Protein AF-A0A813GH06-F1 (afdb_monomer_lite)

Structure (mmCIF, N/CA/C/O backbone):
data_AF-A0A813GH06-F1
#
_entry.id   AF-A0A813GH06-F1
#
loop_
_atom_site.group_PDB
_atom_site.id
_atom_site.type_symbol
_atom_site.label_atom_id
_atom_site.label_alt_id
_atom_site.label_comp_id
_atom_site.label_asym_id
_atom_site.label_entity_id
_atom_site.label_seq_id
_atom_site.pdbx_PDB_ins_code
_atom_site.Cartn_x
_atom_site.Cartn_y
_atom_site.Cartn_z
_atom_site.occupancy
_atom_site.B_iso_or_equiv
_atom_site.auth_seq_id
_atom_site.auth_comp_id
_atom_site.auth_asym_id
_atom_site.auth_atom_id
_atom_site.pdbx_PDB_model_num
ATOM 1 N N . MET A 1 1 ? -14.524 3.754 -4.976 1.00 89.56 1 MET A N 1
ATOM 2 C CA . MET A 1 1 ? -13.277 3.703 -4.204 1.00 89.56 1 MET A CA 1
ATOM 3 C C . MET A 1 1 ? -13.580 4.084 -2.767 1.00 89.56 1 MET A C 1
ATOM 5 O O . MET A 1 1 ? -14.122 5.163 -2.551 1.00 89.56 1 MET A O 1
ATOM 9 N N . LEU A 1 2 ? -13.277 3.197 -1.826 1.00 97.12 2 LEU A N 1
ATOM 10 C CA . LEU A 1 2 ? -13.331 3.404 -0.381 1.00 97.12 2 LEU A CA 1
ATOM 11 C C . LEU A 1 2 ? -11.912 3.253 0.177 1.00 97.12 2 LEU A C 1
ATOM 13 O O . LEU A 1 2 ? -11.273 2.230 -0.055 1.00 97.12 2 LEU A O 1
ATOM 17 N N . ILE A 1 3 ? -11.426 4.262 0.897 1.00 98.00 3 ILE A N 1
ATOM 18 C CA . ILE A 1 3 ? -10.104 4.251 1.532 1.00 98.00 3 ILE A CA 1
ATOM 19 C C . ILE A 1 3 ? -10.302 4.424 3.034 1.00 98.00 3 ILE A C 1
ATOM 21 O O . ILE A 1 3 ? -10.991 5.350 3.460 1.00 98.00 3 ILE A O 1
ATOM 25 N N . GLU A 1 4 ? -9.705 3.537 3.818 1.00 98.44 4 GLU A N 1
ATOM 26 C CA . GLU A 1 4 ? -9.728 3.589 5.276 1.00 98.44 4 GLU A CA 1
ATOM 27 C C . GLU A 1 4 ? -8.446 4.232 5.810 1.00 98.44 4 GLU A C 1
ATOM 29 O O . GLU A 1 4 ? -7.352 3.681 5.669 1.00 98.44 4 GLU A O 1
ATOM 34 N N . ASP A 1 5 ? -8.576 5.379 6.475 1.00 98.12 5 ASP A N 1
ATOM 35 C CA . ASP A 1 5 ? -7.502 5.898 7.319 1.00 98.12 5 ASP A CA 1
ATOM 36 C C . ASP A 1 5 ? -7.519 5.156 8.659 1.00 98.12 5 ASP A C 1
ATOM 38 O O . ASP A 1 5 ? -8.422 5.322 9.479 1.00 98.12 5 ASP A O 1
ATOM 42 N N . THR A 1 6 ? -6.526 4.290 8.844 1.00 97.88 6 THR A N 1
ATOM 43 C CA . THR A 1 6 ? -6.404 3.384 9.990 1.00 97.88 6 THR A CA 1
ATOM 44 C C . THR A 1 6 ? -5.135 3.680 10.792 1.00 97.88 6 THR A C 1
ATOM 46 O O . THR A 1 6 ? -4.648 2.826 11.538 1.00 97.88 6 THR A O 1
ATOM 49 N N . CYS A 1 7 ? -4.572 4.889 10.653 1.00 97.62 7 CYS A N 1
ATOM 50 C CA . CYS A 1 7 ? -3.325 5.267 11.315 1.00 97.62 7 CYS A CA 1
ATOM 51 C C . CYS A 1 7 ? -3.410 5.034 12.831 1.00 97.62 7 CYS A C 1
ATOM 53 O O . CYS A 1 7 ? -2.582 4.331 13.407 1.00 97.62 7 CYS A O 1
ATOM 55 N N . GLU A 1 8 ? -4.477 5.508 13.466 1.00 97.50 8 GLU A N 1
ATOM 56 C CA . GLU A 1 8 ? -4.675 5.417 14.917 1.00 97.50 8 GLU A CA 1
ATOM 57 C C . GLU A 1 8 ? -5.495 4.194 15.358 1.00 97.50 8 GLU A C 1
ATOM 59 O O . GLU A 1 8 ? -6.055 4.184 16.450 1.00 97.50 8 GLU A O 1
ATOM 64 N N . SER A 1 9 ? -5.604 3.148 14.535 1.00 97.44 9 SER A N 1
ATOM 65 C CA . SER A 1 9 ? -6.446 1.991 14.878 1.00 97.44 9 SER A CA 1
ATOM 66 C C . SER A 1 9 ? -5.900 0.634 14.422 1.00 97.44 9 SER A C 1
ATOM 68 O O . SER A 1 9 ? -6.642 -0.343 14.298 1.00 97.44 9 SER A O 1
ATOM 70 N N . LEU A 1 10 ? -4.578 0.544 14.235 1.00 97.00 10 LEU A N 1
ATOM 71 C CA . LEU A 1 10 ? -3.884 -0.721 13.988 1.00 97.00 10 LEU A CA 1
ATOM 72 C C . LEU A 1 10 ? -4.191 -1.743 15.098 1.00 97.00 10 LEU A C 1
ATOM 74 O O . LEU A 1 10 ? -3.899 -1.513 16.269 1.00 97.00 10 LEU A O 1
ATOM 78 N N . GLY A 1 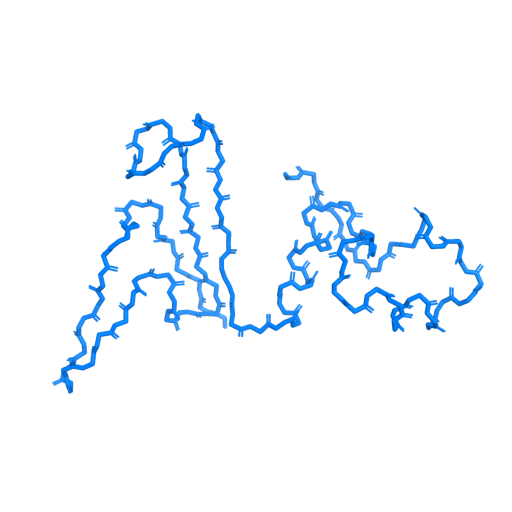11 ? -4.729 -2.899 14.707 1.00 96.12 11 GLY A N 1
ATOM 79 C CA . GLY A 1 11 ? -5.089 -3.989 15.622 1.00 96.12 11 GLY A CA 1
ATOM 80 C C . GLY A 1 11 ? -6.554 -3.989 16.073 1.00 96.12 11 GLY A C 1
ATOM 81 O O . GLY A 1 11 ? -7.002 -4.980 16.645 1.00 96.12 11 GLY A O 1
ATOM 82 N N . SER A 1 12 ? -7.314 -2.935 15.773 1.00 97.94 12 SER A N 1
ATOM 83 C CA . SER A 1 12 ? -8.757 -2.883 16.017 1.00 97.94 12 SER A CA 1
ATOM 84 C C . SER A 1 12 ? -9.548 -3.619 14.928 1.00 97.94 12 SER A C 1
ATOM 86 O O . SER A 1 12 ? -9.077 -3.798 13.801 1.00 97.94 12 SER A O 1
ATOM 88 N N . TYR A 1 13 ? -10.782 -4.012 15.249 1.00 97.75 13 TYR A N 1
ATOM 89 C CA . TYR A 1 13 ? -11.719 -4.644 14.320 1.00 97.75 13 TYR A CA 1
ATOM 90 C C . TYR A 1 13 ? -13.111 -4.007 14.408 1.00 97.75 13 TYR A C 1
ATOM 92 O O . TYR A 1 13 ? -13.503 -3.470 15.443 1.00 97.75 13 TYR A O 1
ATOM 100 N N . TYR A 1 14 ? -13.856 -4.082 13.309 1.00 97.19 14 TYR A N 1
ATOM 101 C CA . TYR A 1 14 ? -15.284 -3.799 13.244 1.00 97.19 14 TYR A CA 1
ATOM 102 C C . TYR A 1 14 ? -16.066 -5.107 13.373 1.00 97.19 14 TYR A C 1
ATOM 104 O O . TYR A 1 14 ? -15.732 -6.091 12.712 1.00 97.19 14 TYR A O 1
ATOM 112 N N . GLU A 1 15 ? -17.111 -5.111 14.200 1.00 97.62 15 GLU A N 1
ATOM 113 C CA . GLU A 1 15 ? -18.065 -6.215 14.308 1.00 97.62 15 GLU A CA 1
ATOM 114 C C . GLU A 1 15 ? -19.389 -5.819 13.645 1.00 97.62 15 GLU A C 1
ATOM 116 O O . GLU A 1 15 ? -20.035 -4.841 14.030 1.00 97.62 15 GLU A O 1
ATOM 121 N N . ALA A 1 16 ? -19.777 -6.569 12.616 1.00 94.75 16 ALA A N 1
ATOM 122 C CA . ALA A 1 16 ? -21.023 -6.369 11.894 1.00 94.75 16 ALA A CA 1
ATOM 123 C C . ALA A 1 16 ? -22.219 -6.946 12.668 1.00 94.75 16 ALA A C 1
ATOM 125 O O . ALA A 1 16 ? -22.079 -7.811 13.528 1.00 94.75 16 ALA A O 1
ATOM 126 N N . ALA A 1 17 ? -23.433 -6.519 12.307 1.00 95.56 17 ALA A N 1
ATOM 127 C CA . ALA A 1 17 ? -24.666 -6.980 12.953 1.00 95.56 17 ALA A CA 1
ATOM 128 C C . ALA A 1 17 ? -24.911 -8.501 12.837 1.00 95.56 17 ALA A C 1
ATOM 130 O O . ALA A 1 17 ? -25.660 -9.060 13.633 1.00 95.56 17 ALA A O 1
ATOM 131 N N . ASP A 1 18 ? -24.293 -9.168 11.856 1.00 96.06 18 ASP A N 1
ATOM 132 C CA . ASP A 1 18 ? -24.332 -10.625 11.680 1.00 96.06 18 ASP A CA 1
ATOM 133 C C . ASP A 1 18 ? -23.227 -11.369 12.461 1.00 96.06 18 ASP A C 1
ATOM 135 O O . ASP A 1 18 ? -23.069 -12.579 12.302 1.00 96.06 18 ASP A O 1
ATOM 139 N N . GLY A 1 19 ? -22.467 -10.656 13.300 1.00 96.00 19 GLY A N 1
ATOM 140 C CA . GLY A 1 19 ? -21.392 -11.190 14.136 1.00 96.00 19 GLY A CA 1
ATOM 141 C C . GLY A 1 19 ? -20.059 -11.390 13.412 1.00 96.00 19 GLY A C 1
ATOM 142 O O . GLY A 1 19 ? -19.113 -11.900 14.012 1.00 96.00 19 GLY A O 1
ATOM 143 N N . LYS A 1 20 ? -19.941 -11.019 12.128 1.00 96.12 20 LYS A N 1
ATOM 144 C CA . LYS A 1 20 ? -18.656 -11.091 11.419 1.00 96.12 20 LYS A CA 1
ATOM 145 C C . LYS A 1 20 ? -17.727 -9.971 11.861 1.00 96.12 20 LYS A C 1
ATOM 147 O O . LYS A 1 20 ? -18.132 -8.815 11.950 1.00 96.12 20 LYS A O 1
ATOM 152 N N . GLN A 1 21 ? -16.460 -10.321 12.049 1.00 97.50 21 GLN A N 1
ATOM 153 C CA . GLN A 1 21 ? -15.403 -9.375 12.382 1.00 97.50 21 GLN A CA 1
ATOM 154 C C . GLN A 1 21 ? -14.511 -9.111 11.168 1.00 97.50 21 GLN A C 1
ATOM 156 O O . GLN A 1 21 ? -14.162 -10.032 10.427 1.00 97.50 21 GLN A O 1
ATOM 161 N N . ALA A 1 22 ? -14.130 -7.851 10.983 1.00 96.56 22 ALA A N 1
ATOM 162 C CA . ALA A 1 22 ? -13.156 -7.424 9.986 1.00 96.56 22 ALA A CA 1
ATOM 163 C C . ALA A 1 22 ? -12.132 -6.490 10.633 1.00 96.56 22 ALA A C 1
ATOM 165 O O . ALA A 1 22 ? -12.504 -5.556 11.341 1.00 96.56 22 ALA A O 1
ATOM 166 N N . MET A 1 23 ? -10.842 -6.725 10.388 1.00 97.75 23 MET A N 1
ATOM 167 C CA . MET A 1 23 ? -9.786 -5.825 10.857 1.00 97.75 23 MET A CA 1
ATOM 168 C C . MET A 1 23 ? -9.963 -4.452 10.205 1.00 97.75 23 MET A C 1
ATOM 170 O O . MET A 1 23 ? -10.205 -4.373 8.996 1.00 97.75 23 MET A O 1
ATOM 174 N N . LEU A 1 24 ? -9.826 -3.375 10.976 1.00 97.81 24 LEU A N 1
ATOM 175 C CA . LEU A 1 24 ? -9.888 -2.032 10.401 1.00 97.81 24 LEU A CA 1
ATOM 176 C C . LEU A 1 24 ? -8.758 -1.853 9.377 1.00 97.81 24 LEU A C 1
ATOM 178 O O . LEU A 1 24 ? -7.646 -2.354 9.577 1.00 97.81 24 LEU A O 1
ATOM 182 N N . GLY A 1 25 ? -9.063 -1.189 8.261 1.00 97.56 25 GLY A N 1
ATOM 183 C CA . GLY A 1 25 ? -8.153 -1.047 7.119 1.00 97.56 25 GLY A CA 1
ATOM 184 C C . GLY A 1 25 ? -8.251 -2.166 6.075 1.00 97.56 25 GLY A C 1
ATOM 185 O O . GLY A 1 25 ? -7.514 -2.142 5.093 1.00 97.56 25 GLY A O 1
ATOM 186 N N . THR A 1 26 ? -9.132 -3.157 6.261 1.00 97.06 26 THR A N 1
ATOM 187 C CA . THR A 1 26 ? -9.305 -4.284 5.315 1.00 97.06 26 THR A CA 1
ATOM 188 C C . THR A 1 26 ? -10.670 -4.323 4.619 1.00 97.06 26 THR A C 1
ATOM 190 O O . THR A 1 26 ? -10.898 -5.140 3.722 1.00 97.06 26 THR A O 1
ATOM 193 N N . MET A 1 27 ? -11.591 -3.445 5.010 1.00 95.88 27 MET A N 1
ATOM 194 C CA . MET A 1 27 ? -12.965 -3.402 4.509 1.00 95.88 27 MET A CA 1
ATOM 195 C C . MET A 1 27 ? -13.081 -2.585 3.217 1.00 95.88 27 MET A C 1
ATOM 197 O O . MET A 1 27 ? -13.849 -2.962 2.327 1.00 95.88 27 MET A O 1
ATOM 201 N N . GLY A 1 28 ? -12.308 -1.505 3.088 1.00 96.06 28 GLY A N 1
ATOM 202 C CA . GLY A 1 28 ? -12.201 -0.647 1.910 1.00 96.06 28 GLY A CA 1
ATOM 203 C C . GLY A 1 28 ? -11.406 -1.273 0.767 1.00 96.06 28 GLY A C 1
ATOM 204 O O . GLY A 1 28 ? -10.974 -2.420 0.835 1.00 96.06 28 GLY A O 1
ATOM 205 N N . ASP A 1 29 ? -11.246 -0.536 -0.327 1.00 97.69 29 ASP A N 1
ATOM 206 C CA . ASP A 1 29 ? -10.353 -0.923 -1.427 1.00 97.69 29 ASP A CA 1
ATOM 207 C C . ASP A 1 29 ? -8.885 -0.798 -0.992 1.00 97.69 29 ASP A C 1
ATOM 209 O O . ASP A 1 29 ? -8.057 -1.650 -1.324 1.00 97.69 29 ASP A O 1
ATOM 213 N N . PHE A 1 30 ? -8.603 0.225 -0.177 1.00 98.38 30 PHE A N 1
ATOM 214 C CA . PHE A 1 30 ? -7.304 0.486 0.435 1.00 98.38 30 PHE A CA 1
ATOM 215 C C . PHE A 1 30 ? -7.444 0.788 1.927 1.00 98.38 30 PHE A C 1
ATOM 217 O O . PHE A 1 30 ? -8.414 1.423 2.345 1.00 98.38 30 PHE A O 1
ATOM 224 N N . GLY A 1 31 ? -6.436 0.407 2.705 1.00 98.12 31 GLY A N 1
ATOM 225 C CA . GLY A 1 31 ? -6.277 0.816 4.098 1.00 98.12 31 GLY A CA 1
ATOM 226 C C . GLY A 1 31 ? -4.895 1.399 4.337 1.00 98.12 31 GLY A C 1
ATOM 227 O O . GLY A 1 31 ? -3.912 0.895 3.795 1.00 98.12 31 GLY A O 1
ATOM 228 N N . CYS A 1 32 ? -4.814 2.453 5.139 1.00 98.12 32 CYS A N 1
ATOM 229 C CA . CYS A 1 32 ? -3.569 3.138 5.463 1.00 98.12 32 CYS A CA 1
ATOM 230 C C . CYS A 1 32 ? -3.245 2.988 6.949 1.00 98.12 32 CYS A C 1
ATOM 232 O O . CYS A 1 32 ? -4.100 3.222 7.799 1.00 98.12 32 CYS A O 1
ATOM 234 N N . TYR A 1 33 ? -1.996 2.654 7.257 1.00 98.25 33 TYR A N 1
ATOM 235 C CA . TYR A 1 33 ? -1.462 2.589 8.614 1.00 98.25 33 TYR A CA 1
ATOM 236 C C . TYR A 1 33 ? -0.269 3.530 8.750 1.00 98.25 33 TYR A C 1
ATOM 238 O O . TYR A 1 33 ? 0.508 3.701 7.808 1.00 98.25 33 TYR A O 1
ATOM 246 N N . SER A 1 34 ? -0.094 4.081 9.947 1.00 98.00 34 SER A N 1
ATOM 247 C CA . SER A 1 34 ? 1.049 4.909 10.319 1.00 98.00 34 SER A CA 1
ATOM 248 C C . SER A 1 34 ? 1.921 4.153 11.307 1.00 98.00 34 SER A C 1
ATOM 250 O O . SER A 1 34 ? 1.422 3.511 12.234 1.00 98.00 34 SER A O 1
ATOM 252 N N . PHE A 1 35 ? 3.230 4.264 11.104 1.00 97.69 35 PHE A N 1
ATOM 253 C CA . PHE A 1 35 ? 4.257 3.741 11.997 1.00 97.69 35 PHE A CA 1
ATOM 254 C C . PHE A 1 35 ? 5.118 4.869 12.575 1.00 97.69 35 PHE A C 1
ATOM 256 O O . PHE A 1 35 ? 6.307 4.688 12.848 1.00 97.69 35 PHE A O 1
ATOM 263 N N . TYR A 1 36 ? 4.523 6.054 12.743 1.00 97.44 36 TYR A N 1
ATOM 264 C CA . TYR A 1 36 ? 5.161 7.172 13.427 1.00 97.44 36 TYR A CA 1
ATOM 265 C C . TYR A 1 36 ? 5.378 6.871 14.919 1.00 97.44 36 TYR A C 1
ATOM 267 O O . TYR A 1 36 ? 4.658 6.075 15.521 1.00 97.44 36 TYR A O 1
ATOM 275 N N . PHE A 1 37 ? 6.351 7.546 15.533 1.00 96.31 37 PHE A N 1
ATOM 276 C CA . PHE A 1 37 ? 6.805 7.315 16.908 1.00 96.31 37 PHE A CA 1
ATOM 277 C C . PHE A 1 37 ? 5.697 7.129 17.960 1.00 96.31 37 PHE A C 1
ATOM 279 O O . PHE A 1 37 ? 5.832 6.276 18.831 1.00 96.31 37 PHE A O 1
ATOM 286 N N . SER A 1 38 ? 4.606 7.894 17.882 1.00 95.19 38 SER A N 1
ATOM 287 C CA . SER A 1 38 ? 3.505 7.853 18.855 1.00 95.19 38 SER A CA 1
ATOM 288 C C . SER A 1 38 ? 2.339 6.923 18.480 1.00 95.19 38 SER A C 1
ATOM 290 O O . SER A 1 38 ? 1.254 7.076 19.034 1.00 95.19 38 SER A O 1
ATOM 292 N N . HIS A 1 39 ? 2.519 6.013 17.519 1.00 96.44 39 HIS A N 1
ATOM 293 C CA . HIS A 1 39 ? 1.488 5.068 17.069 1.00 96.44 39 HIS A CA 1
ATOM 294 C C . HIS A 1 39 ? 1.682 3.662 17.667 1.00 96.44 39 HIS A C 1
ATOM 296 O O . HIS A 1 39 ? 2.684 3.379 18.319 1.00 96.44 39 HIS A O 1
ATOM 302 N N . HIS A 1 40 ? 0.708 2.770 17.439 1.00 97.06 40 HIS A N 1
ATOM 303 C CA . HIS A 1 40 ? 0.652 1.405 17.989 1.00 97.06 40 HIS A CA 1
ATOM 304 C C . HIS A 1 40 ? 1.938 0.585 17.775 1.00 97.06 40 HIS A C 1
ATOM 306 O O . HIS A 1 40 ? 2.361 -0.156 18.660 1.00 97.06 40 HIS A O 1
ATOM 312 N N . VAL A 1 41 ? 2.547 0.712 16.595 1.00 96.56 41 VAL A N 1
ATOM 313 C CA . VAL A 1 41 ? 3.842 0.129 16.218 1.00 96.56 41 VAL A CA 1
ATOM 314 C C . VAL A 1 41 ? 4.646 1.231 15.534 1.00 96.56 41 VAL A C 1
ATOM 316 O O . VAL A 1 41 ? 4.065 2.033 14.810 1.00 96.56 41 VAL A O 1
ATOM 319 N N . THR A 1 42 ? 5.964 1.276 15.746 1.00 96.88 42 THR A N 1
ATOM 320 C CA . THR A 1 42 ? 6.819 2.356 15.230 1.00 96.88 42 THR A CA 1
ATOM 321 C C . THR A 1 42 ? 8.002 1.853 14.406 1.00 96.88 42 THR A C 1
ATOM 323 O O . THR A 1 42 ? 8.655 0.871 14.764 1.00 96.88 42 THR A O 1
ATOM 326 N N . SER A 1 43 ? 8.303 2.575 13.325 1.00 97.25 43 SER A N 1
ATOM 327 C CA . SER A 1 43 ? 9.560 2.520 12.564 1.00 97.25 43 SER A CA 1
ATOM 328 C C . SER A 1 43 ? 10.338 3.844 12.645 1.00 97.25 43 SER A C 1
ATOM 330 O O . SER A 1 43 ? 11.199 4.117 11.812 1.00 97.25 43 SER A O 1
ATOM 332 N N . GLY A 1 44 ? 10.034 4.684 13.643 1.00 97.25 44 GLY A N 1
ATOM 333 C CA . GLY A 1 44 ? 10.460 6.084 13.724 1.00 97.25 44 GLY A CA 1
ATOM 334 C C . GLY A 1 44 ? 9.543 6.968 12.882 1.00 97.25 44 GLY A C 1
ATOM 335 O O . GLY A 1 44 ? 8.693 7.677 13.421 1.00 97.25 44 GLY A O 1
ATOM 336 N N . GLU A 1 45 ? 9.674 6.844 11.564 1.00 96.50 45 GLU A N 1
ATOM 337 C CA . GLU A 1 45 ? 8.756 7.386 10.561 1.00 96.50 45 GLU A CA 1
ATOM 338 C C . GLU A 1 45 ? 8.354 6.274 9.588 1.00 96.50 45 GLU A C 1
ATOM 340 O O . GLU A 1 45 ? 9.083 5.293 9.411 1.00 96.50 45 GLU A O 1
ATOM 345 N N . GLY A 1 46 ? 7.194 6.419 8.951 1.00 95.94 46 GLY A N 1
ATOM 346 C CA . GLY A 1 46 ? 6.734 5.504 7.913 1.00 95.94 46 GLY A CA 1
ATOM 347 C C . GLY A 1 46 ? 5.260 5.150 8.026 1.00 95.94 46 GLY A C 1
ATOM 348 O O . GLY A 1 46 ? 4.539 5.599 8.918 1.00 95.94 46 GLY A O 1
ATOM 349 N N . GLY A 1 47 ? 4.821 4.314 7.096 1.00 96.62 47 GLY A N 1
ATOM 350 C CA . GLY A 1 47 ? 3.459 3.819 7.031 1.00 96.62 47 GLY A CA 1
ATOM 351 C C . GLY A 1 47 ? 3.335 2.669 6.046 1.00 96.62 47 GLY A C 1
ATOM 352 O O . GLY A 1 47 ? 4.309 2.239 5.422 1.00 96.62 47 GLY A O 1
ATOM 353 N N . MET A 1 48 ? 2.119 2.163 5.912 1.00 97.06 48 MET A N 1
ATOM 354 C CA . MET A 1 48 ? 1.796 1.063 5.016 1.00 97.06 48 MET A CA 1
ATOM 355 C C . MET A 1 48 ? 0.442 1.303 4.375 1.00 97.06 48 MET A C 1
ATOM 357 O O . MET A 1 48 ? -0.492 1.741 5.039 1.00 97.06 48 MET A O 1
ATOM 361 N N . VAL A 1 49 ? 0.337 0.948 3.098 1.00 97.75 49 VAL A N 1
ATOM 362 C CA . VAL A 1 49 ? -0.942 0.825 2.406 1.00 97.75 49 VAL A CA 1
ATOM 363 C C . VAL A 1 49 ? -1.201 -0.654 2.155 1.00 97.75 49 VAL A C 1
ATOM 365 O O . VAL A 1 49 ? -0.327 -1.360 1.648 1.00 97.75 49 VAL A O 1
ATOM 368 N N . VAL A 1 50 ? -2.392 -1.119 2.511 1.00 97.62 50 VAL A N 1
ATOM 369 C CA . VAL A 1 50 ? -2.908 -2.445 2.157 1.00 97.62 50 VAL A CA 1
ATOM 370 C C . VAL A 1 50 ? -3.979 -2.304 1.083 1.00 97.62 50 VAL A C 1
ATOM 372 O O . VAL A 1 50 ? -4.625 -1.265 0.975 1.00 97.62 50 VAL A O 1
ATOM 375 N N . CYS A 1 51 ? -4.148 -3.341 0.271 1.00 97.69 51 CYS A N 1
ATOM 376 C CA . CYS A 1 51 ? -5.134 -3.400 -0.804 1.00 97.69 51 CYS A CA 1
ATOM 377 C C . CYS A 1 51 ? -5.590 -4.849 -1.010 1.00 97.69 51 CYS A C 1
ATOM 379 O O . CYS A 1 51 ? -4.992 -5.783 -0.468 1.00 97.69 51 CYS A O 1
ATOM 381 N N . LYS A 1 52 ? -6.661 -5.036 -1.783 1.00 96.19 52 LYS A N 1
ATOM 382 C CA . LYS A 1 52 ? -7.300 -6.349 -1.969 1.00 96.19 52 LYS A CA 1
ATOM 383 C C . LYS A 1 52 ? -6.789 -7.136 -3.170 1.00 96.19 52 LYS A C 1
ATOM 385 O O . LYS A 1 52 ? -6.956 -8.355 -3.200 1.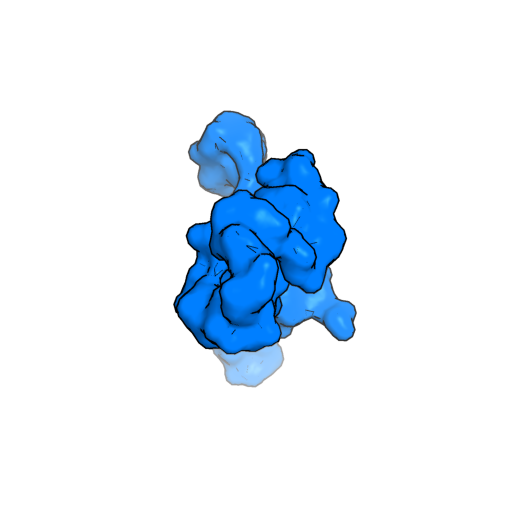00 96.19 52 LYS A O 1
ATOM 390 N N . THR A 1 53 ? -6.225 -6.462 -4.168 1.00 96.62 53 THR A N 1
ATOM 391 C CA . THR A 1 53 ? -5.888 -7.077 -5.455 1.00 96.62 53 THR A CA 1
ATOM 392 C C . THR A 1 53 ? -4.401 -6.958 -5.768 1.00 96.62 53 THR A C 1
ATOM 394 O O . THR A 1 53 ? -3.717 -6.029 -5.341 1.00 96.62 53 THR A O 1
ATOM 397 N N . GLU A 1 54 ? -3.885 -7.912 -6.543 1.00 96.44 54 GLU A N 1
ATOM 398 C CA . GLU A 1 54 ? -2.501 -7.863 -7.026 1.00 96.44 54 GLU A CA 1
ATOM 399 C C . GLU A 1 54 ? -2.284 -6.722 -8.039 1.00 96.44 54 GLU A C 1
ATOM 401 O O . GLU A 1 54 ? -1.181 -6.189 -8.160 1.00 96.44 54 GLU A O 1
ATOM 406 N N . GLU A 1 55 ? -3.339 -6.321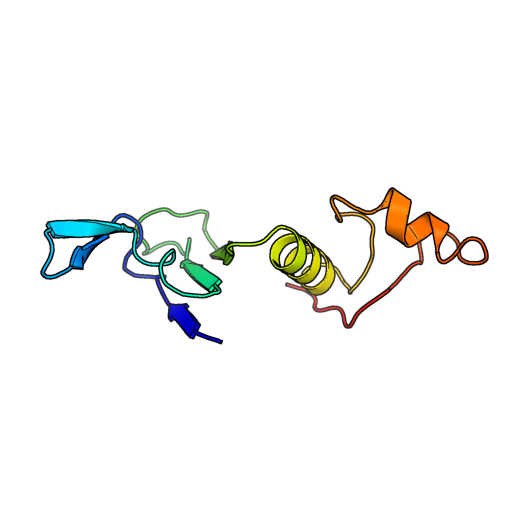 -8.752 1.00 95.38 55 GLU A N 1
ATOM 407 C CA . GLU A 1 55 ? -3.315 -5.171 -9.656 1.00 95.38 55 GLU A CA 1
ATOM 408 C C . GLU A 1 55 ? -3.060 -3.873 -8.880 1.00 95.38 55 GLU A C 1
ATOM 410 O O . GLU A 1 55 ? -2.092 -3.168 -9.173 1.00 95.38 55 GLU A O 1
ATOM 415 N N . ASP A 1 56 ? -3.842 -3.622 -7.827 1.00 96.50 56 ASP A N 1
ATOM 416 C CA . ASP A 1 56 ? -3.664 -2.471 -6.937 1.00 96.50 56 ASP A CA 1
ATOM 417 C C . ASP A 1 56 ? -2.300 -2.504 -6.242 1.00 96.50 56 ASP A C 1
ATOM 419 O O . ASP A 1 56 ? -1.617 -1.484 -6.136 1.00 96.50 56 ASP A O 1
ATOM 423 N N . TYR A 1 57 ? -1.853 -3.687 -5.817 1.00 96.56 57 TYR A N 1
ATOM 424 C CA . TYR A 1 57 ? -0.534 -3.869 -5.217 1.00 96.56 57 TYR A CA 1
ATOM 425 C C . TYR A 1 57 ? 0.592 -3.441 -6.169 1.00 96.56 57 TYR A C 1
ATOM 427 O O . TYR A 1 57 ? 1.502 -2.702 -5.780 1.00 96.56 57 TYR A O 1
ATOM 435 N N . ASN A 1 58 ? 0.528 -3.866 -7.432 1.00 96.12 58 ASN A N 1
ATOM 436 C CA . ASN A 1 58 ? 1.490 -3.465 -8.455 1.00 96.12 58 ASN A CA 1
ATOM 437 C C . ASN A 1 58 ? 1.399 -1.973 -8.771 1.00 96.12 58 ASN A C 1
ATOM 439 O O . ASN A 1 58 ? 2.432 -1.309 -8.874 1.00 96.12 58 ASN A O 1
ATOM 443 N N . PHE A 1 59 ? 0.186 -1.430 -8.855 1.00 94.56 59 PHE A N 1
ATOM 444 C CA . PHE A 1 59 ? -0.031 -0.003 -9.053 1.00 94.56 59 PHE A CA 1
ATOM 445 C C . PHE A 1 59 ? 0.626 0.823 -7.935 1.00 94.56 59 PHE A C 1
ATOM 447 O O . PHE A 1 59 ? 1.445 1.694 -8.224 1.00 94.56 59 PHE A O 1
ATOM 454 N N . LEU A 1 60 ? 0.397 0.478 -6.663 1.00 95.19 60 LEU A N 1
ATOM 455 C CA . LEU A 1 60 ? 1.027 1.136 -5.511 1.00 95.19 60 LEU A CA 1
ATOM 456 C C . LEU A 1 60 ? 2.561 1.038 -5.541 1.00 95.19 60 LEU A C 1
ATOM 458 O O . LEU A 1 60 ? 3.253 2.025 -5.281 1.00 95.19 60 LEU A O 1
ATOM 462 N N . ARG A 1 61 ? 3.121 -0.132 -5.885 1.00 94.19 61 ARG A N 1
ATOM 463 C CA . ARG A 1 61 ? 4.584 -0.305 -5.996 1.00 94.19 61 ARG A CA 1
ATOM 464 C C . ARG A 1 61 ? 5.191 0.530 -7.116 1.00 94.19 61 ARG A C 1
ATOM 466 O O . ARG A 1 61 ? 6.311 1.013 -6.948 1.00 94.19 61 ARG A O 1
ATOM 473 N N . CYS A 1 62 ? 4.469 0.683 -8.223 1.00 94.69 62 CYS A N 1
ATOM 474 C CA . CYS A 1 62 ? 4.852 1.542 -9.335 1.00 94.69 62 CYS A CA 1
ATOM 475 C C . CYS A 1 62 ? 4.865 3.012 -8.895 1.00 94.69 62 CYS A C 1
ATOM 477 O O . CYS A 1 62 ? 5.900 3.675 -8.984 1.00 94.69 62 CYS A O 1
ATOM 479 N N . LEU A 1 63 ? 3.746 3.484 -8.332 1.00 95.06 63 LEU A N 1
ATOM 480 C CA . LEU A 1 63 ? 3.570 4.865 -7.883 1.00 95.06 63 LEU A CA 1
ATOM 481 C C . LEU A 1 63 ? 4.626 5.286 -6.856 1.00 95.06 63 LEU A C 1
ATOM 483 O O . LEU A 1 63 ? 5.184 6.372 -6.979 1.00 95.06 63 LEU A O 1
ATOM 487 N N . ARG A 1 64 ? 4.928 4.433 -5.868 1.00 94.62 64 ARG A N 1
ATOM 488 C CA . ARG A 1 64 ? 5.895 4.731 -4.795 1.00 94.62 64 ARG A CA 1
ATOM 489 C C . ARG A 1 64 ? 7.301 5.037 -5.317 1.00 94.62 64 ARG A C 1
ATOM 491 O O . ARG A 1 64 ? 8.035 5.789 -4.694 1.00 94.62 64 ARG A O 1
ATOM 498 N N . ALA A 1 65 ? 7.696 4.411 -6.422 1.00 92.56 65 ALA A N 1
ATOM 499 C CA . ALA A 1 65 ? 9.075 4.424 -6.890 1.00 92.56 65 ALA A CA 1
ATOM 500 C C . ALA A 1 65 ? 9.154 4.904 -8.340 1.00 92.56 65 ALA A C 1
ATOM 502 O O . ALA A 1 65 ? 9.421 4.125 -9.254 1.00 92.56 65 ALA A O 1
ATOM 503 N N . HIS A 1 66 ? 8.923 6.201 -8.546 1.00 92.94 66 HIS A N 1
ATOM 504 C CA . HIS A 1 66 ? 9.125 6.874 -9.833 1.00 92.94 66 HIS A CA 1
ATOM 505 C C . HIS A 1 66 ? 8.335 6.303 -11.028 1.00 92.94 66 HIS A C 1
ATOM 507 O O . HIS A 1 66 ? 8.623 6.676 -12.159 1.00 92.94 66 HIS A O 1
ATOM 513 N N . GLY A 1 67 ? 7.326 5.452 -10.816 1.00 94.38 67 GLY A N 1
ATOM 514 C CA . GLY A 1 67 ? 6.497 4.921 -11.901 1.00 94.38 67 GLY A CA 1
ATOM 515 C C . GLY A 1 67 ? 7.175 3.814 -12.715 1.00 94.38 67 GLY A C 1
ATOM 516 O O . GLY A 1 67 ? 6.723 3.488 -13.815 1.00 94.38 67 GLY A O 1
ATOM 517 N N . TRP A 1 68 ? 8.274 3.237 -12.212 1.00 94.56 68 TRP A N 1
ATOM 518 C CA . TRP A 1 68 ? 9.012 2.187 -12.920 1.00 94.56 68 TRP A CA 1
ATOM 519 C C . TRP A 1 68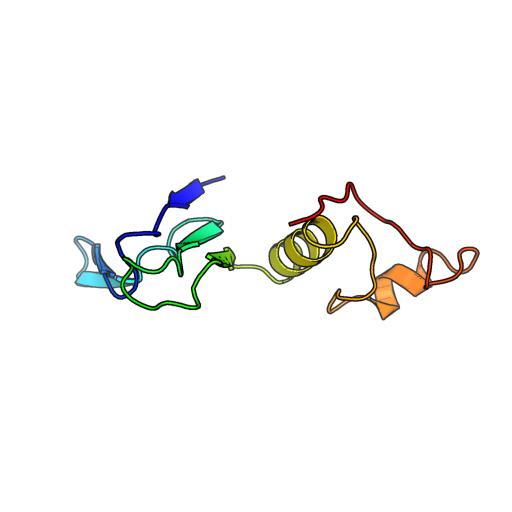 ? 8.480 0.774 -12.651 1.00 94.56 68 TRP A C 1
ATOM 521 O O . TRP A 1 68 ? 7.710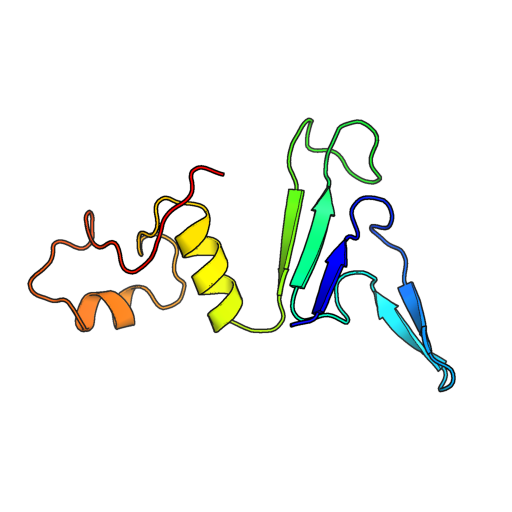 0.527 -11.720 1.00 94.56 68 TRP A O 1
ATOM 531 N N . THR A 1 69 ? 8.942 -0.192 -13.444 1.00 94.94 69 THR A N 1
ATOM 532 C CA . THR A 1 69 ? 8.499 -1.598 -13.385 1.00 94.94 69 THR A CA 1
ATOM 533 C C . THR A 1 69 ? 9.329 -2.500 -12.464 1.00 94.94 69 THR A C 1
ATOM 535 O O . THR A 1 69 ? 8.959 -3.648 -12.219 1.00 94.94 69 THR A O 1
ATOM 538 N N . ARG A 1 70 ? 10.446 -2.003 -11.913 1.00 92.00 70 ARG A N 1
ATOM 539 C CA . ARG A 1 70 ? 11.483 -2.809 -11.222 1.00 92.00 70 ARG A CA 1
ATOM 540 C C . ARG A 1 70 ? 10.976 -3.660 -10.060 1.00 92.00 70 ARG A C 1
ATOM 542 O O . ARG A 1 70 ? 11.613 -4.633 -9.665 1.00 92.00 70 ARG A O 1
ATOM 549 N N . HIS A 1 71 ? 9.867 -3.243 -9.471 1.00 90.81 71 HIS A N 1
ATOM 550 C CA . HIS A 1 71 ? 9.297 -3.824 -8.270 1.00 90.81 71 HIS A CA 1
ATOM 551 C C . HIS A 1 71 ? 7.925 -4.450 -8.522 1.00 90.81 71 HIS A C 1
ATOM 553 O O . HIS A 1 71 ? 7.247 -4.796 -7.570 1.00 90.81 71 HIS A O 1
ATOM 559 N N . LEU A 1 72 ? 7.484 -4.609 -9.763 1.00 94.44 72 LEU A N 1
ATOM 560 C CA . LEU A 1 72 ? 6.193 -5.241 -10.022 1.00 94.44 72 LEU A CA 1
ATOM 561 C C . LEU A 1 72 ? 6.304 -6.763 -9.912 1.00 94.44 72 LEU A C 1
ATOM 563 O O . LEU A 1 72 ? 7.316 -7.346 -10.298 1.00 94.44 72 LEU A O 1
ATOM 567 N N . THR A 1 73 ? 5.265 -7.422 -9.405 1.00 95.31 73 THR A N 1
ATOM 568 C CA . THR A 1 73 ? 5.176 -8.891 -9.395 1.00 95.31 73 THR A CA 1
ATOM 569 C C . THR A 1 73 ? 5.006 -9.438 -10.809 1.00 95.31 73 THR A C 1
ATOM 571 O O . THR A 1 73 ? 5.507 -10.512 -11.124 1.00 95.31 73 THR A O 1
ATOM 574 N N . ASN A 1 74 ? 4.366 -8.669 -11.693 1.00 94.25 74 ASN A N 1
ATOM 575 C CA . ASN A 1 74 ? 4.140 -8.998 -13.098 1.00 94.25 74 ASN A CA 1
ATOM 576 C C . ASN A 1 74 ? 5.172 -8.360 -14.051 1.00 94.25 74 ASN A C 1
ATOM 578 O O . ASN A 1 74 ? 4.893 -8.229 -15.244 1.00 94.25 74 ASN A O 1
ATOM 582 N N . ARG A 1 75 ? 6.355 -7.981 -13.543 1.00 94.38 75 ARG A N 1
ATOM 583 C CA . ARG A 1 75 ? 7.421 -7.280 -14.281 1.00 94.38 75 ARG A CA 1
ATOM 584 C C . ARG A 1 75 ? 7.715 -7.890 -15.654 1.00 94.38 75 ARG A C 1
ATOM 586 O O . ARG A 1 75 ? 7.658 -7.171 -16.644 1.00 94.38 75 ARG A O 1
ATOM 593 N N . ASP A 1 76 ? 7.948 -9.199 -15.727 1.00 94.69 76 ASP A N 1
ATOM 594 C CA . ASP A 1 76 ? 8.327 -9.873 -16.980 1.00 94.69 76 ASP A CA 1
ATOM 595 C C . ASP A 1 76 ? 7.245 -9.746 -18.062 1.00 94.69 76 ASP A C 1
ATOM 597 O O . ASP A 1 76 ? 7.544 -9.561 -19.241 1.00 94.69 76 ASP A O 1
ATOM 601 N N . LYS A 1 77 ? 5.965 -9.795 -17.663 1.00 95.38 77 LYS A N 1
ATOM 602 C CA . LYS A 1 77 ? 4.834 -9.628 -18.587 1.00 95.38 77 LYS A CA 1
ATOM 603 C C . LYS A 1 77 ? 4.758 -8.207 -19.131 1.00 95.38 77 LYS A C 1
ATOM 605 O O . LYS A 1 77 ? 4.385 -8.034 -20.286 1.00 95.38 77 LYS A O 1
ATOM 610 N N . VAL A 1 78 ? 5.066 -7.213 -18.300 1.00 94.62 78 VAL A N 1
ATOM 611 C CA . VAL A 1 78 ? 5.067 -5.799 -18.692 1.00 94.62 78 VAL A CA 1
ATOM 612 C C . VAL A 1 78 ? 6.263 -5.501 -19.595 1.00 94.62 78 VAL A C 1
ATOM 614 O O . VAL A 1 78 ? 6.101 -4.881 -20.637 1.00 94.62 78 VAL A O 1
ATOM 617 N N . GLU A 1 79 ? 7.454 -5.990 -19.251 1.00 94.62 79 GLU A N 1
ATOM 618 C CA . GLU A 1 79 ? 8.663 -5.796 -20.063 1.00 94.62 79 GLU A CA 1
ATOM 619 C C . GLU A 1 79 ? 8.539 -6.456 -21.441 1.00 94.62 79 GLU A C 1
ATOM 621 O O . GLU A 1 79 ? 8.931 -5.864 -22.443 1.00 94.62 79 GLU A O 1
ATOM 626 N N . ALA A 1 80 ? 7.899 -7.627 -21.527 1.00 95.44 80 ALA A N 1
ATOM 627 C CA . ALA A 1 80 ? 7.623 -8.288 -22.803 1.00 95.44 80 ALA A CA 1
ATOM 628 C C . ALA A 1 80 ? 6.693 -7.484 -23.734 1.00 95.44 80 ALA A C 1
ATOM 630 O O . ALA A 1 80 ? 6.718 -7.699 -24.945 1.00 95.44 80 ALA A O 1
ATOM 631 N N . GLN A 1 81 ? 5.880 -6.567 -23.196 1.00 95.81 81 GLN A N 1
ATOM 632 C CA . GLN A 1 81 ? 5.025 -5.672 -23.989 1.00 95.81 81 GLN A CA 1
ATOM 633 C C . GLN A 1 81 ? 5.795 -4.467 -24.555 1.00 95.81 81 GLN A C 1
ATOM 635 O O . GLN A 1 81 ? 5.291 -3.806 -25.460 1.00 95.81 81 GLN A O 1
ATOM 640 N N . HIS A 1 82 ? 7.011 -4.209 -24.060 1.00 95.00 82 HIS A N 1
ATOM 641 C CA . HIS A 1 82 ? 7.864 -3.081 -24.445 1.00 95.00 82 HIS A CA 1
ATOM 642 C C . HIS A 1 82 ? 9.298 -3.539 -24.782 1.00 95.00 82 HIS A C 1
ATOM 644 O O . HIS A 1 82 ? 10.255 -3.097 -24.141 1.00 95.00 82 HIS A O 1
ATOM 650 N N . PRO A 1 83 ? 9.484 -4.444 -25.765 1.00 95.00 83 PRO A N 1
ATOM 651 C CA . PRO A 1 83 ? 10.790 -5.042 -26.066 1.00 95.00 83 PRO A CA 1
ATOM 652 C C . PRO A 1 83 ? 11.813 -4.044 -26.634 1.00 95.00 83 PRO A C 1
ATOM 654 O O . PRO A 1 83 ? 13.007 -4.334 -26.679 1.00 95.00 83 PRO A O 1
ATOM 657 N N . ASP A 1 84 ? 11.349 -2.887 -27.096 1.00 96.50 84 ASP A N 1
ATOM 658 C CA . ASP A 1 84 ? 12.130 -1.784 -27.649 1.00 96.50 84 ASP A CA 1
ATOM 659 C C . ASP A 1 84 ? 12.721 -0.853 -26.577 1.00 96.50 84 ASP A C 1
ATOM 661 O O . ASP A 1 84 ? 13.605 -0.048 -26.879 1.00 96.50 84 ASP A O 1
ATOM 665 N N . ILE A 1 85 ? 12.280 -0.979 -25.322 1.00 94.94 85 ILE A N 1
ATOM 666 C CA . ILE A 1 85 ? 12.711 -0.137 -24.206 1.00 94.94 85 ILE A CA 1
ATOM 667 C C . ILE A 1 85 ? 13.595 -0.954 -23.260 1.00 94.94 85 ILE A C 1
ATOM 669 O O . ILE A 1 85 ? 13.251 -2.056 -22.840 1.00 94.94 85 ILE A O 1
ATOM 673 N N . ASP A 1 86 ? 14.740 -0.395 -22.862 1.00 94.38 86 ASP A N 1
ATOM 674 C CA . ASP A 1 86 ? 15.557 -0.995 -21.807 1.00 94.38 86 ASP A CA 1
ATOM 675 C C . ASP A 1 86 ? 14.764 -1.028 -20.491 1.00 94.38 86 ASP A C 1
ATOM 677 O O . ASP A 1 86 ? 14.406 0.016 -19.942 1.00 94.38 86 ASP A O 1
ATOM 681 N N . SER A 1 87 ? 14.543 -2.235 -19.966 1.00 92.12 87 SER A N 1
ATOM 682 C CA . SER A 1 87 ? 13.858 -2.516 -18.693 1.00 92.12 87 SER A CA 1
ATOM 683 C C . SER A 1 87 ? 14.248 -1.593 -17.530 1.00 92.12 87 SER A C 1
ATOM 685 O O . SER A 1 87 ? 13.421 -1.253 -16.684 1.00 92.12 87 SER A O 1
ATOM 687 N N . ARG A 1 88 ? 15.503 -1.130 -17.478 1.00 91.56 88 ARG A N 1
ATOM 688 C CA . ARG A 1 88 ? 16.002 -0.252 -16.409 1.00 91.56 88 ARG A CA 1
ATOM 689 C C . ARG A 1 88 ? 15.386 1.144 -16.452 1.00 91.56 88 ARG A C 1
ATOM 691 O O . ARG A 1 88 ? 15.393 1.818 -15.419 1.00 91.56 88 ARG A O 1
ATOM 698 N N . PHE A 1 89 ? 14.879 1.552 -17.611 1.00 94.12 89 PHE A N 1
ATOM 699 C CA . PHE A 1 89 ? 14.284 2.854 -17.905 1.00 94.12 89 PHE A CA 1
ATOM 700 C C . PHE A 1 89 ? 12.825 2.728 -18.367 1.00 94.12 89 PHE A C 1
ATOM 702 O O . PHE A 1 89 ? 12.292 3.647 -18.985 1.00 94.12 89 PHE A O 1
ATOM 709 N N . LEU A 1 90 ? 12.172 1.601 -18.069 1.00 95.31 90 LEU A N 1
ATOM 710 C CA . LEU A 1 90 ? 10.762 1.405 -18.367 1.00 95.31 90 LEU A CA 1
ATOM 711 C C . LEU A 1 90 ? 9.897 2.015 -17.254 1.00 95.31 90 LEU A C 1
ATOM 713 O O . LEU A 1 90 ? 9.807 1.484 -16.142 1.00 95.31 90 LEU A O 1
ATOM 717 N N . PHE A 1 91 ? 9.260 3.139 -17.579 1.00 94.81 91 PHE A N 1
ATOM 718 C CA . PHE A 1 91 ? 8.313 3.854 -16.726 1.00 94.81 91 PHE A CA 1
ATOM 719 C C . PHE A 1 91 ? 6.923 3.758 -17.349 1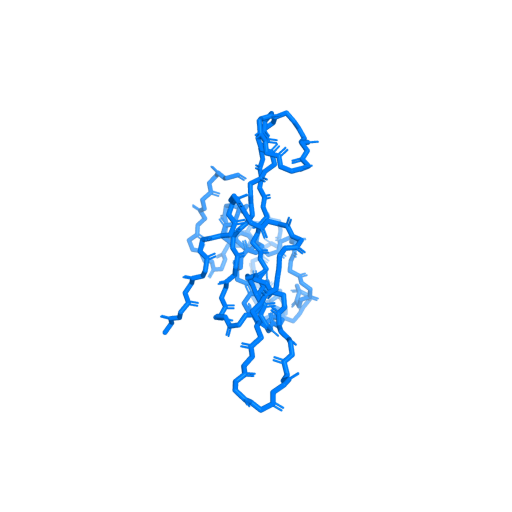.00 94.81 91 PHE A C 1
ATOM 721 O O . PHE A 1 91 ? 6.699 4.265 -18.446 1.00 94.81 91 PHE A O 1
ATOM 728 N N . ILE A 1 92 ? 6.004 3.080 -16.667 1.00 93.00 92 ILE A N 1
ATOM 729 C CA . ILE A 1 92 ? 4.669 2.760 -17.204 1.00 93.00 92 ILE A CA 1
ATOM 730 C C . ILE A 1 92 ? 3.560 3.602 -16.574 1.00 93.00 92 ILE A C 1
ATOM 732 O O . ILE A 1 92 ? 2.403 3.505 -16.975 1.00 93.00 92 ILE A O 1
ATOM 736 N N . ASN A 1 93 ? 3.890 4.394 -15.555 1.00 92.12 93 ASN A N 1
ATOM 737 C CA . ASN A 1 93 ? 2.929 5.222 -14.849 1.00 92.12 93 ASN A CA 1
ATOM 738 C C . ASN A 1 93 ? 3.574 6.504 -14.318 1.00 92.12 93 ASN A C 1
ATOM 740 O O . ASN A 1 93 ? 4.794 6.671 -14.357 1.00 92.12 93 ASN A O 1
ATOM 744 N N . LEU A 1 94 ? 2.739 7.394 -13.786 1.00 89.06 94 LEU A N 1
ATOM 745 C CA . LEU A 1 94 ? 3.199 8.504 -12.969 1.00 89.06 94 LEU A CA 1
ATOM 746 C C . LEU A 1 94 ? 3.928 7.965 -11.739 1.00 89.06 94 LEU A C 1
ATOM 748 O O . LEU A 1 94 ? 3.521 6.988 -11.114 1.00 89.06 94 LEU A O 1
ATOM 752 N N . GLY A 1 95 ? 5.032 8.616 -11.411 1.00 87.44 95 GLY A N 1
ATOM 753 C CA . GLY A 1 95 ? 5.868 8.271 -10.283 1.00 87.44 95 GLY A CA 1
ATOM 754 C C . GLY A 1 95 ? 5.851 9.352 -9.229 1.00 87.44 95 GLY A C 1
ATOM 755 O O . GLY A 1 95 ? 6.039 10.524 -9.545 1.00 87.44 95 GLY A O 1
ATOM 756 N N . PHE A 1 96 ? 5.712 8.944 -7.980 1.00 86.88 96 PHE A N 1
ATOM 757 C CA . PHE A 1 96 ? 5.987 9.781 -6.827 1.00 86.88 96 PHE A CA 1
ATOM 758 C C . PHE A 1 96 ? 7.331 9.380 -6.213 1.00 86.88 96 PHE A C 1
ATOM 760 O O . PHE A 1 96 ? 7.931 8.363 -6.577 1.00 86.88 96 PHE A O 1
ATOM 767 N N . ASN A 1 97 ? 7.825 10.232 -5.321 1.00 74.50 97 ASN A N 1
ATOM 768 C CA . ASN A 1 97 ? 8.995 9.959 -4.500 1.00 74.50 97 ASN A CA 1
ATOM 769 C C . ASN A 1 97 ? 8.495 9.907 -3.052 1.00 74.50 97 ASN A C 1
ATOM 771 O O . ASN A 1 97 ? 8.352 10.955 -2.421 1.00 74.50 97 ASN A O 1
ATOM 775 N N . LEU A 1 98 ? 8.083 8.711 -2.624 1.00 60.09 98 LEU A N 1
ATOM 776 C CA . LEU A 1 98 ? 7.443 8.428 -1.335 1.00 60.09 98 LEU A CA 1
ATOM 777 C C . LEU A 1 98 ? 8.278 7.431 -0.532 1.00 60.09 98 LEU A C 1
ATOM 779 O O . LEU A 1 98 ? 8.703 6.411 -1.127 1.00 60.09 98 LEU A O 1
#

Radius of gyration: 16.86 Å; chains: 1; bounding box: 41×21×46 Å

Organism: Polarella glacialis (NCBI:txid89957)

InterPro domains:
  IPR000653 DegT/DnrJ/EryC1/StrS aminotransferase [PF01041] (2-81)
  IPR000653 DegT/DnrJ/EryC1/StrS aminotransferase [PTHR30244] (2-81)
  IPR015421 Pyridoxal phosphate-dependent transferase, major domain [G3DSA:3.40.640.10] (1-98)
  IPR015424 Pyridoxal phosphate-dependent transferase [SSF53383] (2-97)

Sequence (98 aa):
MLIEDTCESLGSYYEAADGKQAMLGTMGDFGCYSFYFSHHVTSGEGGMVVCKTEEDYNFLRCLRAHGWTRHLTNRDKVEAQHPDIDSRFLFINLGFNL

Secondary structure (DSSP, 8-state):
--EEE-GGGTT-EEE-TTS-EEETTSSSSEEEEE--TTSSS--SS-EEEEESSHHHHHHHHHHHBTTBSTT-TTHHHHHTT-TTS-GGG-B-S---B-

pLDDT: mean 95.06, std 4.72, range [60.09, 98.44]

Foldseek 3Di:
DDEFECQAPQPDWDQDPVRDIDRGQAPGQKYKYWQDPPHPHHPVGDIDMDGDDLVVVQVVVCQQAQQALPPRPCSVVVCVVPVVDDNVPHHDDGHDPD